Protein AF-A0A3D4PL48-F1 (afdb_monomer_lite)

Foldseek 3Di:
DAPVVVVVVVVCVVPPDPDPVVVVVVVLVVVQLVVCVPLVVVLVVLRVLAHPLVVLVVCVVVVNDDPVSVVNNVSNVVSVVVSCVSCVPPDD

Secondary structure (DSSP, 8-state):
--HHHHHHHHHHHHS----HHHHHHHHHHHHHHHH-HHHHHHHHHHHHT---HHHHHHHHHTT---HHHHHHHHHHHHHHHHHHHHTTT---

Sequence (92 aa):
VTPMGARLLADWIANPLTDLEVIVSRADAVEELTQNSALNRDLRSELDETYDLQRLAARVATGRCNPRDLVWLARTLKMLPKMKALLAARKS

pLDDT: mean 94.31, std 3.32, range [79.5, 98.38]

Radius of gyration: 15.55 Å; chains: 1; bounding box: 35×31×42 Å

Structure (mmCIF, N/CA/C/O backbone):
data_AF-A0A3D4PL48-F1
#
_entry.id   AF-A0A3D4PL48-F1
#
loop_
_atom_site.group_PDB
_atom_site.id
_atom_site.type_symbol
_atom_site.label_atom_id
_atom_site.label_alt_id
_atom_site.label_comp_id
_atom_site.label_asym_id
_atom_site.label_entity_id
_atom_site.label_seq_id
_atom_site.pdbx_PDB_ins_code
_atom_site.Cartn_x
_atom_site.Cartn_y
_atom_site.Cartn_z
_atom_site.occupancy
_atom_site.B_iso_or_equiv
_atom_site.auth_seq_id
_atom_site.auth_comp_id
_atom_site.auth_asym_id
_atom_site.auth_atom_id
_atom_site.pdbx_PDB_model_num
ATOM 1 N N . VAL A 1 1 ? 7.144 6.682 3.405 1.00 79.50 1 VAL A N 1
ATOM 2 C CA . VAL A 1 1 ? 7.694 5.331 3.179 1.00 79.50 1 VAL A CA 1
ATOM 3 C C . VAL A 1 1 ? 7.849 5.112 1.679 1.00 79.50 1 VAL A C 1
ATOM 5 O O . VAL A 1 1 ? 8.969 5.122 1.209 1.00 79.50 1 VAL A O 1
ATOM 8 N N . THR A 1 2 ? 6.767 5.122 0.885 1.00 93.62 2 THR A N 1
ATOM 9 C CA . THR A 1 2 ? 6.861 4.983 -0.586 1.00 93.62 2 THR A CA 1
ATOM 10 C C . THR A 1 2 ? 6.586 6.291 -1.351 1.00 93.62 2 THR A C 1
ATOM 12 O O . THR A 1 2 ? 5.775 7.106 -0.896 1.00 93.62 2 THR A O 1
ATOM 15 N N . PRO A 1 3 ? 7.178 6.494 -2.548 1.00 92.94 3 PRO A N 1
ATOM 16 C CA . PRO A 1 3 ? 6.868 7.643 -3.408 1.00 92.94 3 PRO A CA 1
ATOM 17 C C . PRO A 1 3 ? 5.409 7.689 -3.886 1.00 92.94 3 PRO A C 1
ATOM 19 O O . PRO A 1 3 ? 4.826 8.765 -3.984 1.00 92.94 3 PRO A O 1
ATOM 22 N N . MET A 1 4 ? 4.799 6.531 -4.160 1.00 93.25 4 MET A N 1
ATOM 23 C CA . MET A 1 4 ? 3.393 6.448 -4.578 1.00 93.25 4 MET A CA 1
ATOM 24 C C . MET A 1 4 ? 2.423 6.869 -3.465 1.00 93.25 4 MET A C 1
ATOM 26 O O . MET A 1 4 ? 1.475 7.600 -3.734 1.00 93.25 4 MET A O 1
ATOM 30 N N . GLY A 1 5 ? 2.696 6.496 -2.209 1.00 94.56 5 GLY A N 1
ATOM 31 C CA . GLY A 1 5 ? 1.876 6.916 -1.070 1.00 94.56 5 GLY A CA 1
ATOM 32 C C . GLY A 1 5 ? 1.978 8.416 -0.787 1.00 94.56 5 GLY A C 1
ATOM 33 O O . GLY A 1 5 ? 0.979 9.047 -0.460 1.00 94.56 5 GLY A O 1
ATOM 34 N N . ALA A 1 6 ? 3.162 9.012 -0.978 1.00 95.44 6 ALA A N 1
ATOM 35 C CA . ALA A 1 6 ? 3.342 10.458 -0.834 1.00 95.44 6 ALA A CA 1
ATOM 36 C C . ALA A 1 6 ? 2.503 11.253 -1.851 1.00 95.44 6 ALA A C 1
ATOM 38 O O . ALA A 1 6 ? 1.900 12.261 -1.490 1.00 95.44 6 ALA A O 1
ATOM 39 N N . ARG A 1 7 ? 2.412 10.775 -3.103 1.00 96.12 7 ARG A N 1
ATOM 40 C CA . ARG A 1 7 ? 1.537 11.379 -4.125 1.00 96.12 7 ARG A CA 1
ATOM 41 C C . ARG A 1 7 ? 0.067 11.267 -3.752 1.00 96.12 7 ARG A C 1
ATOM 43 O O . ARG A 1 7 ? -0.648 12.251 -3.872 1.00 96.12 7 ARG A O 1
ATOM 50 N N . LEU A 1 8 ? -0.360 10.092 -3.286 1.00 96.12 8 LEU A N 1
ATOM 51 C CA . LEU A 1 8 ? -1.741 9.869 -2.861 1.00 96.12 8 LEU A CA 1
ATOM 52 C C . LEU A 1 8 ? -2.135 10.808 -1.712 1.00 96.12 8 LEU A C 1
ATOM 54 O O . LEU A 1 8 ? -3.211 11.392 -1.741 1.00 96.12 8 LEU A O 1
ATOM 58 N N . LEU A 1 9 ? -1.253 10.998 -0.726 1.00 97.06 9 LEU A N 1
ATOM 59 C CA . LEU A 1 9 ? -1.511 11.914 0.384 1.00 97.06 9 LEU A CA 1
ATOM 60 C C . LEU A 1 9 ? -1.610 13.373 -0.081 1.00 97.06 9 LEU A C 1
ATOM 62 O O . LEU A 1 9 ? -2.504 14.091 0.356 1.00 97.06 9 LEU A O 1
ATOM 66 N N . ALA A 1 10 ? -0.709 13.810 -0.965 1.00 97.88 10 ALA A N 1
ATOM 67 C CA . ALA A 1 10 ? -0.765 15.158 -1.529 1.00 97.88 10 ALA A CA 1
ATOM 68 C C . ALA A 1 10 ? -2.081 15.397 -2.290 1.00 97.88 10 ALA A C 1
ATOM 70 O O . ALA A 1 10 ? -2.696 16.449 -2.132 1.00 97.88 10 ALA A O 1
ATOM 71 N N . ASP A 1 11 ? -2.534 14.399 -3.052 1.00 97.62 11 ASP A N 1
ATOM 72 C CA . ASP A 1 11 ? -3.817 14.435 -3.752 1.00 97.62 11 ASP A CA 1
ATOM 73 C C . ASP A 1 11 ? -5.004 14.532 -2.781 1.00 97.62 11 ASP A C 1
ATOM 75 O O . ASP A 1 11 ? -5.882 15.368 -2.965 1.00 97.62 11 ASP A O 1
ATOM 79 N N . TRP A 1 12 ? -5.003 13.762 -1.687 1.00 97.50 12 TRP A N 1
ATOM 80 C CA . TRP A 1 12 ? -6.060 13.833 -0.668 1.00 97.50 12 TRP A CA 1
ATOM 81 C C . TRP A 1 12 ? -6.136 15.184 0.045 1.00 97.50 12 TRP A C 1
ATOM 83 O O . TRP A 1 12 ? -7.224 15.611 0.418 1.00 97.50 12 TRP A O 1
ATOM 93 N N . ILE A 1 13 ? -4.997 15.850 0.248 1.00 97.69 13 ILE A N 1
ATOM 94 C CA . ILE A 1 13 ? -4.958 17.193 0.842 1.00 97.69 13 ILE A CA 1
ATOM 95 C C . ILE A 1 13 ? -5.510 18.231 -0.143 1.00 97.69 13 ILE A C 1
ATOM 97 O O . ILE A 1 13 ? -6.231 19.138 0.266 1.00 97.69 13 ILE A O 1
ATOM 101 N N . ALA A 1 14 ? -5.183 18.099 -1.431 1.00 98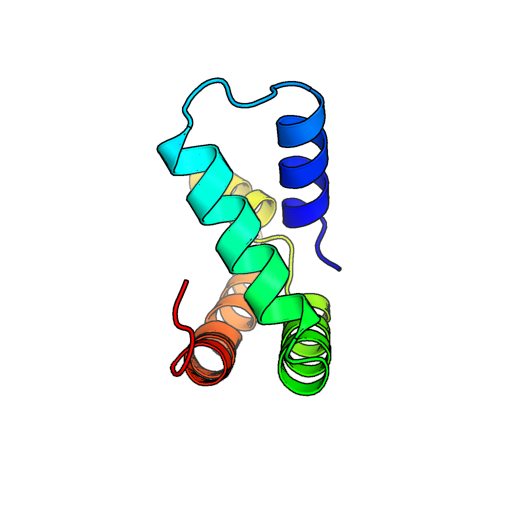.38 14 ALA A N 1
ATOM 102 C CA . ALA A 1 14 ? -5.669 18.999 -2.475 1.00 98.38 14 ALA A CA 1
ATOM 103 C C . ALA A 1 14 ? -7.162 18.799 -2.787 1.00 98.38 14 ALA A C 1
ATOM 105 O O . ALA A 1 14 ? -7.838 19.754 -3.163 1.00 98.38 14 ALA A O 1
ATOM 106 N N . ASN A 1 15 ? -7.669 17.577 -2.604 1.00 97.62 15 ASN A N 1
ATOM 107 C CA . ASN A 1 15 ? -9.030 17.174 -2.939 1.00 97.62 15 ASN A CA 1
ATOM 108 C C . ASN A 1 15 ? -9.736 16.553 -1.716 1.00 97.62 15 ASN A C 1
ATOM 110 O O . ASN A 1 15 ? -9.838 15.323 -1.619 1.00 97.62 15 ASN A O 1
ATOM 114 N N . PRO A 1 16 ? -10.223 17.377 -0.766 1.00 96.94 16 PRO A N 1
ATOM 115 C CA . PRO A 1 16 ? -10.954 16.886 0.395 1.00 96.94 16 PRO A CA 1
ATOM 116 C C . PRO A 1 16 ? -12.210 16.109 -0.001 1.00 96.94 16 PRO A C 1
ATOM 118 O O . PRO A 1 16 ? -12.907 16.451 -0.957 1.00 96.94 16 PRO A O 1
ATOM 121 N N . LEU A 1 17 ? -12.518 15.072 0.774 1.00 97.81 17 LEU A N 1
ATOM 122 C CA . LEU A 1 17 ? -13.739 14.295 0.598 1.00 97.81 17 LEU A CA 1
ATOM 123 C C . LEU A 1 17 ? -14.964 15.080 1.072 1.00 97.81 17 LEU A C 1
ATOM 125 O O . LEU A 1 17 ? -14.904 15.808 2.062 1.00 97.81 17 LEU A O 1
ATOM 129 N N . THR A 1 18 ? -16.090 14.858 0.401 1.00 97.56 18 THR A N 1
ATOM 130 C CA . THR A 1 18 ? -17.414 15.370 0.791 1.00 97.56 18 THR A CA 1
ATOM 131 C C . THR A 1 18 ? -18.406 14.255 1.124 1.00 97.56 18 THR A C 1
ATOM 133 O O . THR A 1 18 ? -19.502 14.531 1.606 1.00 97.56 18 THR A O 1
ATOM 136 N N . ASP A 1 19 ? -18.020 13.002 0.884 1.00 98.19 19 ASP A N 1
ATOM 137 C CA . ASP A 1 19 ? -18.807 11.811 1.180 1.00 98.19 19 ASP A CA 1
ATOM 138 C C . ASP A 1 19 ? -18.496 11.307 2.596 1.00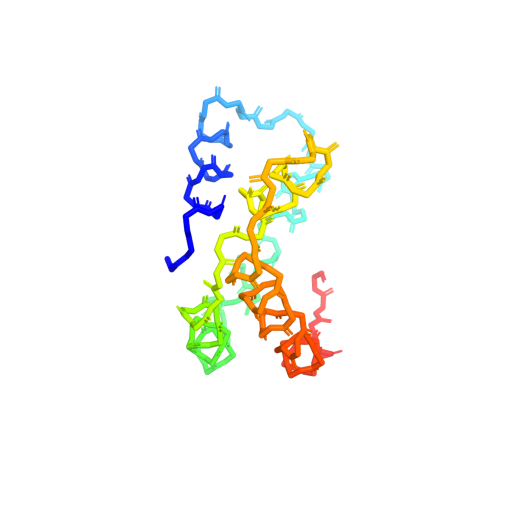 98.19 19 ASP A C 1
ATOM 140 O O . ASP A 1 19 ? -17.345 10.990 2.915 1.00 98.19 19 ASP A O 1
ATOM 144 N N . LEU A 1 20 ? -19.526 11.235 3.442 1.00 98.00 20 LEU A N 1
ATOM 145 C CA . LEU A 1 20 ? -19.399 10.823 4.837 1.00 98.00 20 LEU A CA 1
ATOM 146 C C . LEU A 1 20 ? -18.926 9.372 4.984 1.00 98.00 20 LEU A C 1
ATOM 148 O O . LEU A 1 20 ? -18.094 9.102 5.846 1.00 98.00 20 LEU A O 1
ATOM 152 N N . GLU A 1 21 ? -19.413 8.448 4.157 1.00 98.00 21 GLU A N 1
ATOM 153 C CA . GLU A 1 21 ? -19.059 7.029 4.265 1.00 98.00 21 GLU A CA 1
ATOM 154 C C . GLU A 1 21 ? -17.570 6.825 3.971 1.00 98.00 21 GLU A C 1
ATOM 156 O O . GLU A 1 21 ? -16.867 6.113 4.693 1.00 98.00 21 GLU A O 1
ATOM 161 N N . VAL A 1 22 ? -17.051 7.528 2.959 1.00 97.56 22 VAL A N 1
ATOM 162 C CA . VAL A 1 22 ? -15.626 7.468 2.600 1.00 97.56 22 VAL A CA 1
ATOM 163 C C . VAL A 1 22 ? -14.753 8.123 3.675 1.00 97.56 22 VAL A C 1
ATOM 165 O O . VAL A 1 22 ? -13.656 7.637 3.961 1.00 97.56 22 VAL A O 1
ATOM 168 N N . ILE A 1 23 ? -15.223 9.216 4.288 1.00 98.06 23 ILE A N 1
ATOM 169 C CA . ILE A 1 23 ? -14.521 9.868 5.403 1.00 98.06 23 ILE A CA 1
ATOM 170 C C . ILE A 1 23 ? -14.406 8.912 6.592 1.00 98.06 23 ILE A C 1
ATOM 172 O O . ILE A 1 23 ? -13.303 8.731 7.109 1.00 98.06 23 ILE A O 1
ATOM 176 N N . VAL A 1 24 ? -15.516 8.285 6.993 1.00 98.12 24 VAL A N 1
ATOM 177 C CA . VAL A 1 24 ? -15.552 7.337 8.116 1.00 98.12 24 VAL A CA 1
ATOM 178 C C . VAL A 1 24 ? -14.640 6.144 7.839 1.00 98.12 24 VAL A C 1
ATOM 180 O O . VAL A 1 24 ? -13.761 5.865 8.645 1.00 98.12 24 VAL A O 1
ATOM 183 N N . SER A 1 25 ? -14.720 5.537 6.651 1.00 97.06 25 SER A N 1
ATOM 184 C CA . SER A 1 25 ? -13.845 4.416 6.279 1.00 97.06 25 SER A CA 1
ATOM 185 C C . SER A 1 25 ? -12.349 4.763 6.367 1.00 97.06 25 SER A C 1
ATOM 187 O O . SER A 1 25 ? -11.543 3.958 6.839 1.00 97.06 25 SER A O 1
ATOM 189 N N . ARG A 1 26 ? -11.944 5.980 5.966 1.00 97.31 26 ARG A N 1
ATOM 190 C CA . AR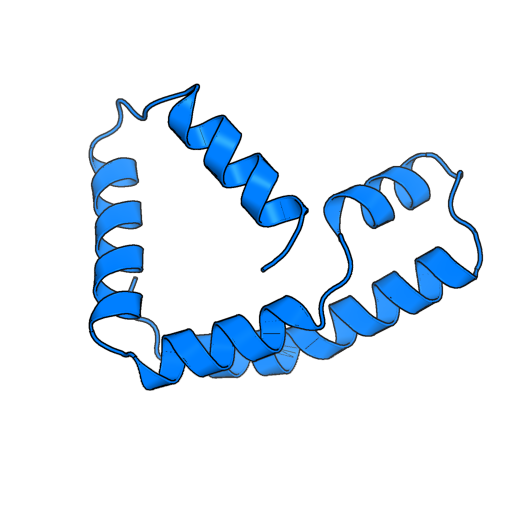G A 1 26 ? -10.548 6.427 6.133 1.00 97.31 26 ARG A CA 1
ATOM 191 C C . ARG A 1 26 ? -10.176 6.642 7.598 1.00 97.31 26 ARG A C 1
ATOM 193 O O . ARG A 1 26 ? -9.040 6.346 7.965 1.00 97.31 26 ARG A O 1
ATOM 200 N N . ALA A 1 27 ? -11.089 7.173 8.409 1.00 97.38 27 ALA A N 1
ATOM 201 C CA . ALA A 1 27 ? -10.863 7.380 9.835 1.00 97.38 27 ALA A CA 1
ATOM 202 C C . ALA A 1 27 ? -10.695 6.043 10.572 1.00 97.38 27 ALA A C 1
ATOM 204 O O . ALA A 1 27 ? -9.723 5.895 11.311 1.00 97.38 27 ALA A O 1
ATOM 205 N N . ASP A 1 28 ? -11.542 5.055 10.279 1.00 97.19 28 ASP A N 1
ATOM 206 C CA . ASP A 1 28 ? -11.481 3.709 10.860 1.00 97.19 28 ASP A CA 1
ATOM 207 C C . ASP A 1 28 ? -10.140 3.025 10.552 1.00 97.19 28 ASP A C 1
ATOM 209 O O . ASP A 1 28 ? -9.493 2.462 11.437 1.00 97.19 28 ASP A O 1
ATOM 213 N N . ALA A 1 29 ? -9.658 3.139 9.308 1.00 95.56 29 ALA A N 1
ATOM 214 C CA . ALA A 1 29 ? -8.357 2.597 8.918 1.00 95.56 29 ALA A CA 1
ATOM 215 C C . ALA A 1 29 ? -7.183 3.269 9.657 1.00 95.56 29 ALA A C 1
ATOM 217 O O . ALA A 1 29 ? -6.196 2.613 10.007 1.00 95.56 29 ALA A O 1
ATOM 218 N N . VAL A 1 30 ? -7.265 4.582 9.906 1.00 96.25 30 VAL A N 1
ATOM 219 C CA . VAL A 1 30 ? -6.257 5.313 10.692 1.00 96.25 30 VAL A CA 1
ATOM 220 C C . VAL A 1 30 ? -6.321 4.911 12.164 1.00 96.25 30 VAL A C 1
ATOM 222 O O . VAL A 1 30 ? -5.277 4.685 12.780 1.00 96.25 30 VAL A O 1
ATOM 225 N N . GLU A 1 31 ? -7.517 4.797 12.734 1.00 96.88 31 GLU A N 1
ATOM 226 C CA . GLU A 1 31 ? -7.709 4.356 14.113 1.00 96.88 31 GLU A CA 1
ATOM 227 C C . GLU A 1 31 ? -7.128 2.952 14.329 1.00 96.88 31 GLU A C 1
ATOM 229 O O . GLU A 1 31 ? -6.310 2.751 15.226 1.00 96.88 31 GLU A O 1
ATOM 234 N N . GLU A 1 32 ? -7.436 2.001 13.449 1.00 94.75 32 GLU A N 1
ATOM 235 C CA . GLU A 1 32 ? -6.927 0.633 13.550 1.00 94.75 32 GLU A CA 1
ATOM 236 C C . GLU A 1 32 ? -5.387 0.576 13.555 1.00 94.75 32 GLU A C 1
ATOM 238 O O . GLU A 1 32 ? -4.770 -0.099 14.389 1.00 94.75 32 GLU A O 1
ATOM 243 N N . LEU A 1 33 ? -4.739 1.333 12.663 1.00 94.56 33 LEU A N 1
ATOM 244 C CA . LEU A 1 33 ? -3.276 1.388 12.582 1.00 94.56 33 LEU A CA 1
ATOM 245 C C . LEU A 1 33 ? -2.626 2.184 13.724 1.00 94.56 33 LEU A C 1
ATOM 247 O O . LEU A 1 33 ? -1.444 1.982 14.016 1.00 94.56 33 LEU A O 1
ATOM 251 N N . THR A 1 34 ? -3.347 3.101 14.367 1.00 95.50 34 THR A N 1
ATOM 252 C CA . THR A 1 34 ? -2.824 3.858 15.518 1.00 95.50 34 THR A CA 1
ATOM 253 C C . THR A 1 34 ? -2.990 3.091 16.827 1.00 95.50 34 THR A C 1
ATOM 255 O O . THR A 1 34 ? -2.106 3.164 17.680 1.00 95.50 34 THR A O 1
ATOM 258 N N . GLN A 1 35 ? -4.044 2.282 16.957 1.00 95.50 35 GLN A N 1
ATOM 259 C CA . GLN A 1 35 ? -4.256 1.394 18.103 1.00 95.50 35 GLN A CA 1
ATOM 260 C C . GLN A 1 35 ? -3.321 0.172 18.094 1.00 95.50 35 GLN A C 1
ATOM 262 O O . GLN A 1 35 ? -2.984 -0.353 19.156 1.00 95.50 35 GLN A O 1
ATOM 267 N N . ASN A 1 36 ? -2.847 -0.264 16.921 1.00 94.06 36 ASN A N 1
ATOM 268 C CA . ASN A 1 36 ? -1.911 -1.384 16.786 1.00 94.06 36 ASN A CA 1
ATOM 269 C C . ASN A 1 36 ? -0.522 -0.934 16.293 1.00 94.06 36 ASN A C 1
ATOM 271 O O . ASN A 1 36 ? -0.162 -1.066 15.120 1.00 94.06 36 ASN A O 1
ATOM 275 N N . SER A 1 37 ? 0.296 -0.426 17.219 1.00 92.81 37 SER A N 1
ATOM 276 C CA . SER A 1 37 ? 1.638 0.099 16.920 1.00 92.81 37 SER A CA 1
ATOM 277 C C . SER A 1 37 ? 2.603 -0.943 16.336 1.00 92.81 37 SER A C 1
ATOM 279 O O . SER A 1 37 ? 3.450 -0.596 15.509 1.00 92.81 37 SER A O 1
ATOM 281 N N . ALA A 1 38 ? 2.467 -2.217 16.723 1.00 93.38 38 ALA A N 1
ATOM 282 C CA . ALA A 1 38 ? 3.266 -3.312 16.179 1.00 93.38 38 ALA A CA 1
ATOM 283 C C . ALA A 1 38 ? 2.935 -3.557 14.701 1.00 93.38 38 ALA A C 1
ATOM 285 O O . ALA A 1 38 ? 3.840 -3.524 13.869 1.00 93.38 38 ALA A O 1
ATOM 286 N N . LEU A 1 39 ? 1.646 -3.689 14.367 1.00 93.81 39 LEU A N 1
ATOM 287 C CA . LEU A 1 39 ? 1.186 -3.828 12.983 1.00 93.81 39 LEU A CA 1
ATOM 288 C C . LEU A 1 39 ? 1.654 -2.654 12.116 1.00 93.81 39 LEU A C 1
ATOM 290 O O . LEU A 1 39 ? 2.172 -2.859 11.021 1.00 93.81 39 LEU A O 1
ATOM 294 N N . ASN A 1 40 ? 1.509 -1.423 12.609 1.00 94.88 40 ASN A N 1
ATOM 295 C CA . ASN A 1 40 ? 1.923 -0.228 11.878 1.00 94.88 40 ASN A CA 1
ATOM 296 C C . ASN A 1 40 ? 3.433 -0.222 11.598 1.00 94.88 40 ASN A C 1
ATOM 298 O O . ASN A 1 40 ? 3.857 0.026 10.470 1.00 94.88 40 ASN A O 1
ATOM 302 N N . ARG A 1 41 ? 4.262 -0.552 12.596 1.00 95.12 41 ARG A N 1
ATOM 303 C CA . ARG A 1 41 ? 5.715 -0.665 12.407 1.00 95.12 41 ARG A CA 1
ATOM 304 C C . ARG A 1 41 ? 6.068 -1.725 11.364 1.00 95.12 41 ARG A C 1
ATOM 306 O O . ARG A 1 41 ? 6.867 -1.439 10.474 1.00 95.12 41 ARG A O 1
ATOM 313 N N . ASP A 1 42 ? 5.466 -2.906 11.452 1.00 94.38 42 ASP A N 1
ATOM 314 C CA . ASP A 1 42 ? 5.774 -4.020 10.555 1.00 94.38 42 ASP A CA 1
ATOM 315 C C . ASP A 1 42 ? 5.335 -3.697 9.117 1.00 94.38 42 ASP A C 1
ATOM 317 O O . ASP A 1 42 ? 6.111 -3.867 8.178 1.00 94.38 42 ASP A O 1
ATOM 321 N N . LEU A 1 43 ? 4.147 -3.107 8.934 1.00 94.25 43 LEU A N 1
ATOM 322 C CA . LEU A 1 43 ? 3.687 -2.623 7.628 1.00 94.25 43 LEU A CA 1
ATOM 323 C C . LEU A 1 43 ? 4.603 -1.550 7.046 1.00 94.25 43 LEU A C 1
ATOM 325 O O . LEU A 1 43 ? 4.902 -1.581 5.853 1.00 94.25 43 LEU A O 1
ATOM 329 N N . ARG A 1 44 ? 5.061 -0.597 7.864 1.00 95.00 44 ARG A N 1
ATOM 330 C CA . ARG A 1 44 ? 6.005 0.433 7.413 1.00 95.00 44 ARG A CA 1
ATOM 331 C C . ARG A 1 44 ? 7.330 -0.182 6.978 1.00 95.00 44 ARG A C 1
ATOM 333 O O . ARG A 1 44 ? 7.841 0.233 5.946 1.00 95.00 44 ARG A O 1
ATOM 340 N N . SER A 1 45 ? 7.846 -1.168 7.711 1.00 94.25 45 SER A N 1
ATOM 341 C CA . SER A 1 45 ? 9.062 -1.888 7.320 1.00 94.25 45 SER A CA 1
ATOM 342 C C . SER A 1 45 ? 8.888 -2.600 5.980 1.00 94.25 45 SER A C 1
ATOM 344 O O . SER A 1 45 ? 9.763 -2.505 5.129 1.00 94.25 45 SER A O 1
ATOM 346 N N . GLU A 1 46 ? 7.757 -3.274 5.758 1.00 93.62 46 GLU A N 1
ATOM 347 C CA . GLU A 1 46 ? 7.495 -3.918 4.468 1.00 93.62 46 GLU A CA 1
ATOM 348 C C . GLU A 1 46 ? 7.340 -2.896 3.340 1.00 93.62 46 GLU A C 1
ATOM 350 O O . GLU A 1 46 ? 7.809 -3.119 2.231 1.00 93.62 46 GLU A O 1
ATOM 355 N N . LEU A 1 47 ? 6.681 -1.764 3.590 1.00 93.88 47 LEU A N 1
ATOM 356 C CA . LEU A 1 47 ? 6.479 -0.734 2.572 1.00 93.88 47 LEU A CA 1
ATOM 357 C C . LEU A 1 47 ? 7.789 -0.061 2.144 1.00 93.88 47 LEU A C 1
ATOM 359 O O . LEU A 1 47 ? 7.891 0.329 0.982 1.00 93.88 47 LEU A O 1
ATOM 363 N N . ASP A 1 48 ? 8.778 0.065 3.029 1.00 93.12 48 ASP A N 1
ATOM 364 C CA . ASP A 1 48 ? 10.057 0.738 2.734 1.00 93.12 48 ASP A CA 1
ATOM 365 C C . ASP A 1 48 ? 10.897 -0.015 1.698 1.00 93.12 48 ASP A C 1
ATOM 367 O O . ASP A 1 48 ? 11.574 0.584 0.868 1.00 93.12 48 ASP A O 1
ATOM 371 N N . GLU A 1 49 ? 10.743 -1.334 1.664 1.00 91.00 49 GLU A N 1
ATOM 372 C CA . GLU A 1 49 ? 11.419 -2.217 0.716 1.00 91.00 49 GLU A CA 1
ATOM 373 C C . GLU A 1 49 ? 10.736 -2.245 -0.671 1.00 91.00 49 GLU A C 1
ATOM 375 O O . GLU A 1 49 ? 11.236 -2.866 -1.615 1.00 91.00 49 GLU A O 1
ATOM 380 N N . THR A 1 50 ? 9.583 -1.579 -0.835 1.00 92.44 50 THR A N 1
ATOM 381 C CA . THR A 1 50 ? 8.860 -1.574 -2.116 1.00 92.44 50 THR A CA 1
ATOM 382 C C . THR A 1 50 ? 9.379 -0.522 -3.088 1.00 92.44 50 THR A C 1
ATOM 384 O O . THR A 1 50 ? 9.564 0.653 -2.766 1.00 92.44 50 THR A O 1
ATOM 387 N N . TYR A 1 51 ? 9.523 -0.919 -4.353 1.00 92.62 51 TYR A N 1
ATOM 388 C CA . TYR A 1 51 ? 9.740 0.032 -5.438 1.00 92.62 51 TYR A CA 1
ATOM 389 C C . TYR A 1 51 ? 8.435 0.728 -5.833 1.00 92.62 51 TYR A C 1
ATOM 391 O O . TYR A 1 51 ? 7.342 0.186 -5.674 1.00 92.62 51 TYR A O 1
ATOM 399 N N . ASP A 1 52 ? 8.566 1.915 -6.424 1.00 93.00 52 ASP A N 1
ATOM 400 C CA . ASP A 1 52 ? 7.460 2.738 -6.920 1.00 93.00 52 ASP A CA 1
ATOM 401 C C . ASP A 1 52 ? 6.668 2.044 -8.041 1.00 93.00 52 ASP A C 1
ATOM 403 O O . ASP A 1 52 ? 6.956 2.192 -9.235 1.00 93.00 52 ASP A O 1
ATOM 407 N N . LEU A 1 53 ? 5.667 1.266 -7.628 1.00 91.31 53 LEU A N 1
ATOM 408 C CA . LEU A 1 53 ? 4.877 0.402 -8.495 1.00 91.31 53 LEU A CA 1
ATOM 409 C C . LEU A 1 53 ? 4.109 1.198 -9.549 1.00 91.31 53 LEU A C 1
ATOM 411 O O . LEU A 1 53 ? 4.052 0.779 -10.701 1.00 91.31 53 LEU A O 1
ATOM 415 N N . GLN A 1 54 ? 3.583 2.369 -9.183 1.00 90.94 54 GLN A N 1
ATOM 416 C CA . GLN A 1 54 ? 2.862 3.248 -10.104 1.00 90.94 54 GLN A CA 1
ATOM 417 C C . GLN A 1 54 ? 3.757 3.664 -11.282 1.00 90.94 54 GLN A C 1
ATOM 419 O O . GLN A 1 54 ? 3.351 3.579 -12.442 1.00 90.94 54 GLN A O 1
ATOM 424 N N . ARG A 1 55 ? 5.011 4.048 -11.003 1.00 93.00 55 ARG A N 1
ATOM 425 C CA . ARG A 1 55 ? 5.985 4.418 -12.040 1.00 93.00 55 ARG A CA 1
ATOM 426 C C . ARG A 1 55 ? 6.409 3.222 -12.891 1.00 93.00 55 ARG A C 1
ATOM 428 O O . ARG A 1 55 ? 6.539 3.359 -14.108 1.00 93.00 55 ARG A O 1
ATOM 435 N N . LEU A 1 56 ? 6.641 2.065 -12.270 1.00 93.88 56 LEU A N 1
ATOM 436 C CA . LEU A 1 56 ? 7.012 0.841 -12.987 1.00 93.88 56 LEU A CA 1
ATOM 437 C C . LEU A 1 56 ? 5.888 0.385 -13.924 1.00 93.88 56 LEU A C 1
ATOM 439 O O . LEU A 1 56 ? 6.144 0.147 -15.102 1.00 93.88 56 LEU A O 1
ATOM 443 N N . ALA A 1 57 ? 4.646 0.352 -13.437 1.00 92.44 57 ALA A N 1
ATOM 444 C CA . ALA A 1 57 ? 3.472 -0.008 -14.225 1.00 92.44 57 ALA A CA 1
ATOM 445 C C . ALA A 1 57 ? 3.276 0.934 -15.423 1.00 92.44 57 ALA A C 1
ATOM 447 O O . ALA A 1 57 ? 3.063 0.463 -16.537 1.00 92.44 57 ALA A O 1
ATOM 448 N N . ALA A 1 58 ? 3.444 2.249 -15.237 1.00 94.31 58 ALA A N 1
ATOM 449 C CA . ALA A 1 58 ? 3.361 3.216 -16.333 1.00 94.31 58 ALA A CA 1
ATOM 450 C C . ALA A 1 58 ? 4.439 2.989 -17.412 1.00 94.31 58 ALA A C 1
ATOM 452 O O . ALA A 1 58 ? 4.157 3.076 -18.608 1.00 94.31 58 ALA A O 1
ATOM 453 N N . ARG A 1 59 ? 5.678 2.659 -17.018 1.00 95.06 59 ARG A N 1
ATOM 454 C CA . ARG A 1 59 ? 6.760 2.334 -17.970 1.00 95.06 59 ARG A CA 1
ATOM 455 C C . ARG A 1 59 ? 6.478 1.047 -18.740 1.00 95.06 59 ARG A C 1
ATOM 457 O O . ARG A 1 59 ? 6.738 1.006 -19.938 1.00 95.06 59 ARG A O 1
ATOM 464 N N . VAL A 1 60 ? 5.937 0.025 -18.075 1.00 94.50 60 VAL A N 1
ATOM 465 C CA . VAL A 1 60 ? 5.534 -1.236 -18.719 1.00 94.50 60 VAL A CA 1
ATOM 466 C C . VAL A 1 60 ? 4.395 -0.991 -19.708 1.00 94.50 60 VAL A C 1
ATOM 468 O O . VAL A 1 60 ? 4.518 -1.356 -20.872 1.00 94.50 60 VAL A O 1
ATOM 471 N N . ALA A 1 61 ? 3.335 -0.298 -19.285 1.00 94.88 61 ALA A N 1
ATOM 472 C CA . ALA A 1 61 ? 2.175 -0.001 -20.127 1.00 94.88 61 ALA A CA 1
ATOM 473 C C . ALA A 1 61 ? 2.529 0.822 -21.379 1.00 94.88 61 ALA A C 1
ATOM 475 O O . ALA A 1 61 ? 1.892 0.680 -22.416 1.00 94.88 61 ALA A O 1
ATOM 476 N N . THR A 1 62 ? 3.561 1.667 -21.297 1.00 96.69 62 THR A N 1
ATOM 477 C CA . THR A 1 62 ? 4.029 2.504 -22.417 1.00 96.69 62 THR A CA 1
ATOM 478 C C . THR A 1 62 ? 5.148 1.868 -23.248 1.00 96.69 62 THR A C 1
ATOM 480 O O . THR A 1 62 ? 5.683 2.525 -24.139 1.00 96.69 62 THR A O 1
ATOM 483 N N . GLY A 1 63 ? 5.548 0.623 -22.959 1.00 94.31 63 GLY A N 1
ATOM 484 C CA . GLY A 1 63 ? 6.642 -0.058 -23.664 1.00 94.31 63 GLY A CA 1
ATOM 485 C C . GLY A 1 63 ? 8.030 0.554 -23.423 1.00 94.31 63 GLY A C 1
ATOM 486 O O . GLY A 1 63 ? 8.969 0.274 -24.161 1.00 94.31 63 GLY A O 1
ATOM 487 N N . ARG A 1 64 ? 8.181 1.400 -22.397 1.00 95.69 64 ARG A N 1
ATOM 488 C CA . ARG A 1 64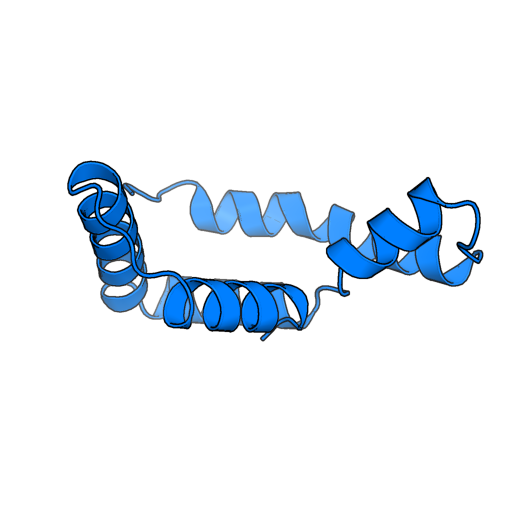 ? 9.431 2.103 -22.047 1.00 95.69 64 ARG A CA 1
ATOM 489 C C . ARG A 1 64 ? 10.195 1.433 -20.902 1.00 95.69 64 ARG A C 1
ATOM 491 O O . ARG A 1 64 ? 11.142 2.017 -20.368 1.00 95.69 64 ARG A O 1
ATOM 498 N N . CYS A 1 65 ? 9.769 0.247 -20.470 1.00 96.19 65 CYS A N 1
ATOM 499 C CA . CYS A 1 65 ? 10.441 -0.496 -19.412 1.00 96.19 65 CYS A CA 1
ATOM 500 C C . CYS A 1 65 ? 11.751 -1.122 -19.907 1.00 96.19 65 CYS A C 1
ATOM 502 O O . CYS A 1 65 ? 11.851 -1.589 -21.038 1.00 96.19 65 CYS A O 1
ATOM 504 N N . ASN A 1 66 ? 12.746 -1.174 -19.030 1.00 95.56 66 ASN A N 1
ATOM 505 C CA . ASN A 1 66 ? 13.976 -1.934 -19.232 1.00 95.56 66 ASN A CA 1
ATOM 506 C C . ASN A 1 66 ? 13.948 -3.230 -18.384 1.00 95.56 66 ASN A C 1
ATOM 508 O O . ASN A 1 66 ? 13.084 -3.381 -17.515 1.00 95.56 66 ASN A O 1
ATOM 512 N N . PRO A 1 67 ? 14.899 -4.165 -18.570 1.00 95.69 67 PRO A N 1
ATOM 513 C CA . PRO A 1 67 ? 14.937 -5.402 -17.784 1.00 95.69 67 PRO A CA 1
ATOM 514 C C . PRO A 1 67 ? 15.009 -5.181 -16.265 1.00 95.69 67 PRO A C 1
ATOM 516 O O . PRO A 1 67 ? 14.451 -5.958 -15.493 1.00 95.69 67 PRO A O 1
ATOM 519 N N . ARG A 1 68 ? 15.657 -4.099 -15.812 1.00 95.12 68 ARG A N 1
ATOM 520 C CA . ARG A 1 68 ? 15.762 -3.760 -14.386 1.00 95.12 68 ARG A CA 1
ATOM 521 C C . ARG A 1 68 ? 14.410 -3.346 -13.798 1.00 95.12 68 ARG A C 1
ATOM 523 O O . ARG A 1 68 ? 14.112 -3.739 -12.674 1.00 95.12 68 ARG A O 1
ATOM 530 N N . ASP A 1 69 ? 13.583 -2.632 -14.559 1.00 95.00 69 ASP A N 1
ATOM 531 C CA . ASP A 1 69 ? 12.223 -2.263 -14.156 1.00 95.00 69 ASP A CA 1
ATOM 532 C C . ASP A 1 69 ? 11.368 -3.512 -13.892 1.00 95.00 69 ASP A C 1
ATOM 534 O O . ASP A 1 69 ? 10.640 -3.565 -12.902 1.00 95.00 69 ASP A O 1
ATOM 538 N N . LEU A 1 70 ? 11.500 -4.544 -14.734 1.00 94.69 70 LEU A N 1
ATOM 539 C CA . LEU A 1 70 ? 10.786 -5.814 -14.568 1.00 94.69 70 LEU A CA 1
ATOM 540 C C . LEU A 1 70 ? 11.263 -6.590 -13.334 1.00 94.69 70 LEU A C 1
ATOM 542 O O . LEU A 1 70 ? 10.450 -7.164 -12.613 1.00 94.69 70 LEU A O 1
ATOM 546 N N . VAL A 1 71 ? 12.568 -6.569 -13.046 1.00 95.62 71 VAL A N 1
ATOM 547 C CA . VAL A 1 71 ? 13.116 -7.169 -11.818 1.00 95.62 71 VAL A CA 1
ATOM 548 C C . VAL A 1 71 ? 12.591 -6.449 -10.576 1.00 95.62 71 VAL A C 1
ATOM 550 O O . VAL A 1 71 ? 12.200 -7.103 -9.610 1.00 95.62 71 VAL A O 1
ATOM 553 N N . TRP A 1 72 ? 12.555 -5.116 -10.583 1.00 94.94 72 TRP A N 1
ATOM 554 C CA . TRP A 1 72 ? 11.988 -4.334 -9.482 1.00 94.94 72 TRP A CA 1
ATOM 555 C C . TRP A 1 72 ? 10.498 -4.596 -9.296 1.00 94.94 72 TRP A C 1
ATOM 557 O O . TRP A 1 72 ? 10.056 -4.796 -8.167 1.00 94.94 72 TRP A O 1
ATOM 567 N N . LEU A 1 73 ? 9.746 -4.687 -10.393 1.00 94.38 73 LEU A N 1
ATOM 568 C CA . LEU A 1 73 ? 8.339 -5.065 -10.362 1.00 94.38 73 LEU A CA 1
ATOM 569 C C . LEU A 1 73 ? 8.159 -6.444 -9.715 1.00 94.38 73 LEU A C 1
ATOM 571 O O . LEU A 1 73 ? 7.394 -6.576 -8.765 1.00 94.38 73 LEU A O 1
ATOM 575 N N . ALA A 1 74 ? 8.906 -7.453 -10.169 1.00 94.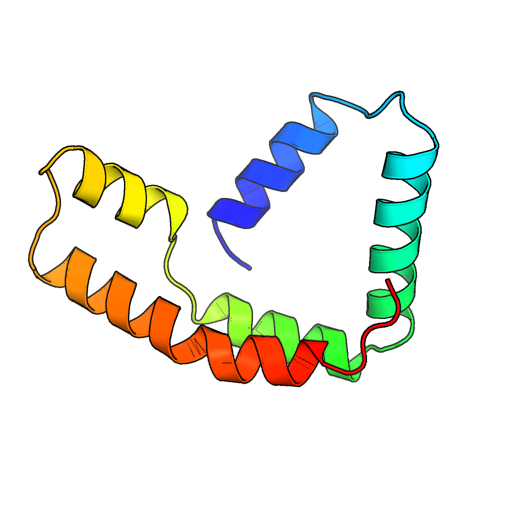25 74 ALA A N 1
ATOM 576 C CA . ALA A 1 74 ? 8.842 -8.801 -9.611 1.00 94.25 74 ALA A CA 1
ATOM 577 C C . ALA A 1 74 ? 9.186 -8.833 -8.111 1.00 94.25 74 ALA A C 1
ATOM 579 O O . ALA A 1 74 ? 8.521 -9.527 -7.343 1.00 94.25 74 ALA A O 1
ATOM 580 N N . ARG A 1 75 ? 10.191 -8.057 -7.677 1.00 93.94 75 ARG A N 1
ATOM 581 C CA . ARG A 1 75 ? 10.556 -7.929 -6.256 1.00 93.94 75 ARG A CA 1
ATOM 582 C C . ARG A 1 75 ? 9.418 -7.335 -5.431 1.00 93.94 75 ARG A C 1
ATOM 584 O O . ARG A 1 75 ? 9.034 -7.953 -4.445 1.00 93.94 75 ARG A O 1
ATOM 591 N N . THR A 1 76 ? 8.838 -6.216 -5.868 1.00 92.69 76 THR A N 1
ATOM 592 C CA . THR A 1 76 ? 7.689 -5.602 -5.183 1.00 92.69 76 THR A CA 1
ATOM 593 C C . THR A 1 76 ? 6.502 -6.567 -5.117 1.00 92.69 76 THR A C 1
ATOM 595 O O . THR A 1 76 ? 5.897 -6.734 -4.061 1.00 92.69 76 THR A O 1
ATOM 598 N N . LEU A 1 77 ? 6.187 -7.268 -6.213 1.00 93.50 77 LEU A N 1
ATOM 599 C CA . LEU A 1 77 ? 5.080 -8.232 -6.245 1.00 93.50 77 LEU A CA 1
ATOM 600 C C . LEU A 1 77 ? 5.305 -9.422 -5.301 1.00 93.50 77 LEU A C 1
ATOM 602 O O . LEU A 1 77 ? 4.356 -9.898 -4.679 1.00 93.50 77 LEU A O 1
ATOM 606 N N . LYS A 1 78 ? 6.553 -9.877 -5.135 1.00 95.00 78 LYS A N 1
ATOM 607 C CA . LYS A 1 78 ? 6.906 -10.969 -4.214 1.00 95.00 78 LYS A CA 1
ATOM 608 C C . LYS A 1 78 ? 6.646 -10.625 -2.742 1.00 95.00 78 LYS A C 1
ATOM 610 O O . LYS A 1 78 ? 6.504 -11.534 -1.929 1.00 95.00 78 LYS A O 1
ATOM 615 N N . MET A 1 79 ? 6.562 -9.343 -2.394 1.00 92.50 79 MET A N 1
ATOM 616 C CA . MET A 1 79 ? 6.294 -8.886 -1.026 1.00 92.50 79 MET A CA 1
ATOM 617 C C . MET A 1 79 ? 4.799 -8.869 -0.682 1.00 92.50 79 MET A C 1
ATOM 619 O O . MET A 1 79 ? 4.433 -8.943 0.492 1.00 92.50 79 MET A O 1
ATOM 623 N N . LEU A 1 80 ? 3.920 -8.837 -1.693 1.00 9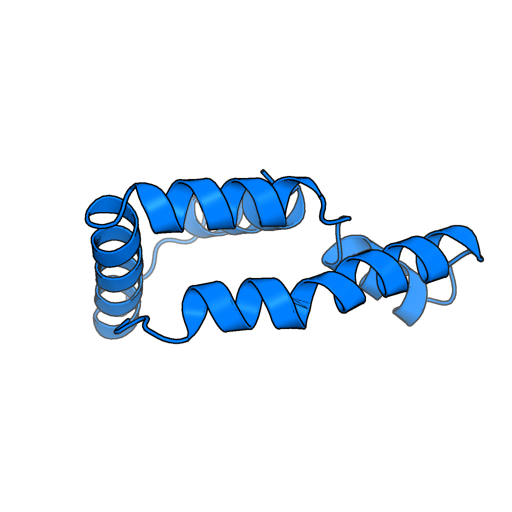2.44 80 LEU A N 1
ATOM 624 C CA . LEU A 1 80 ? 2.469 -8.758 -1.501 1.00 92.44 80 LEU A CA 1
ATOM 625 C C . LEU A 1 80 ? 1.889 -9.860 -0.600 1.00 92.44 80 LEU A C 1
ATOM 627 O O . LEU A 1 80 ? 1.047 -9.526 0.232 1.00 92.44 80 LEU A O 1
ATOM 631 N N . PRO A 1 81 ? 2.302 -11.143 -0.688 1.00 94.38 81 PRO A N 1
ATOM 632 C CA . PRO A 1 81 ? 1.776 -12.176 0.202 1.00 94.38 81 PRO A CA 1
ATOM 633 C C . PRO A 1 81 ? 2.044 -11.879 1.680 1.00 94.38 81 PRO A C 1
ATOM 635 O O . PRO A 1 81 ? 1.155 -12.058 2.509 1.00 94.38 81 PRO A O 1
ATOM 638 N N . LYS A 1 82 ? 3.240 -11.373 2.009 1.00 93.38 82 LYS A N 1
ATOM 639 C CA . LYS A 1 82 ? 3.619 -11.026 3.383 1.00 93.38 82 LYS A CA 1
ATOM 640 C C . LYS A 1 82 ? 2.827 -9.820 3.888 1.00 93.38 82 LYS A C 1
ATOM 642 O O . LYS A 1 82 ? 2.249 -9.885 4.967 1.00 93.38 82 LYS A O 1
ATOM 647 N N . MET A 1 83 ? 2.711 -8.768 3.076 1.00 92.81 83 MET A N 1
ATOM 648 C CA . MET A 1 83 ? 1.867 -7.609 3.397 1.00 92.81 83 MET A CA 1
ATOM 649 C C . MET A 1 83 ? 0.401 -8.003 3.603 1.00 92.81 83 MET A C 1
ATOM 651 O O . MET A 1 83 ? -0.239 -7.564 4.555 1.00 92.81 83 MET A O 1
ATOM 655 N N . LYS A 1 84 ? -0.129 -8.874 2.738 1.00 93.75 84 LYS A N 1
ATOM 656 C CA . LYS A 1 84 ? -1.500 -9.379 2.855 1.00 93.75 84 LYS A CA 1
ATOM 657 C C . LYS A 1 84 ? -1.697 -10.177 4.143 1.00 93.75 84 LYS A C 1
ATOM 659 O O . LYS A 1 84 ? -2.748 -10.049 4.759 1.00 93.75 84 LYS A O 1
ATOM 664 N N . ALA A 1 85 ? -0.705 -10.967 4.552 1.00 94.69 85 ALA A N 1
ATOM 665 C CA . ALA A 1 85 ? -0.750 -11.710 5.808 1.00 94.69 85 ALA A CA 1
ATOM 666 C C . ALA A 1 85 ? -0.783 -10.778 7.031 1.00 94.69 85 ALA A C 1
ATOM 668 O O . ALA A 1 85 ? -1.590 -11.003 7.928 1.00 94.69 85 ALA A O 1
ATOM 669 N N . LEU A 1 86 ? 0.013 -9.699 7.041 1.00 93.44 86 LEU A N 1
ATOM 670 C CA . LEU A 1 86 ? -0.025 -8.689 8.112 1.00 93.44 86 LEU A CA 1
ATOM 671 C C . LEU A 1 86 ? -1.408 -8.030 8.236 1.00 93.44 86 LEU A C 1
ATOM 673 O O . LEU A 1 86 ? -1.880 -7.771 9.337 1.00 93.44 86 LEU A O 1
ATOM 677 N N . LEU A 1 87 ? -2.078 -7.805 7.105 1.00 93.19 87 LEU A N 1
ATOM 678 C CA . LEU A 1 87 ? -3.400 -7.177 7.034 1.00 93.19 87 LEU A CA 1
ATOM 679 C C . LEU A 1 87 ? -4.572 -8.164 7.142 1.00 93.19 87 LEU A C 1
ATOM 681 O O . LEU A 1 87 ? -5.722 -7.751 6.976 1.00 93.19 87 LEU A O 1
ATOM 685 N N . ALA A 1 88 ? -4.320 -9.457 7.361 1.00 91.56 88 ALA A N 1
ATOM 686 C CA . ALA A 1 88 ? -5.362 -10.483 7.314 1.00 91.56 88 ALA A CA 1
ATOM 687 C C . ALA A 1 88 ? -6.385 -10.356 8.454 1.00 91.56 88 ALA A C 1
ATOM 689 O O . ALA A 1 88 ? -7.543 -10.714 8.268 1.00 91.56 88 ALA A O 1
ATOM 690 N N . ALA A 1 89 ? -5.962 -9.833 9.606 1.00 85.44 89 ALA A N 1
ATOM 691 C CA . ALA A 1 89 ? -6.804 -9.649 10.787 1.00 85.44 89 ALA A CA 1
ATOM 692 C C . ALA A 1 89 ? -7.400 -8.235 10.904 1.00 85.44 89 ALA A C 1
ATOM 694 O O . ALA A 1 89 ? -7.951 -7.907 11.956 1.00 85.44 89 ALA A O 1
ATOM 695 N N . ARG A 1 90 ? -7.258 -7.396 9.865 1.00 86.81 90 ARG A N 1
ATOM 696 C CA . ARG A 1 90 ? -7.781 -6.029 9.901 1.00 86.81 90 ARG A CA 1
ATOM 697 C C . ARG A 1 90 ? -9.312 -6.018 9.916 1.00 86.81 90 ARG A C 1
ATOM 699 O O . ARG A 1 90 ? -9.933 -6.922 9.351 1.00 86.81 90 ARG A O 1
ATOM 706 N N . LYS A 1 91 ? -9.901 -4.999 10.530 1.00 81.94 91 LYS A N 1
ATOM 707 C CA . LYS A 1 91 ? -11.354 -4.830 10.669 1.00 81.94 91 LYS A CA 1
ATOM 708 C C . LYS A 1 91 ? -11.918 -3.725 9.780 1.00 81.94 91 LYS A C 1
ATOM 710 O O . LYS A 1 91 ? -13.093 -3.817 9.434 1.00 81.94 91 LYS A O 1
ATOM 715 N N . SER A 1 92 ? -11.102 -2.723 9.449 1.00 81.56 92 SER A N 1
ATOM 716 C CA . SER A 1 92 ? -11.444 -1.639 8.520 1.00 81.56 92 SER A CA 1
ATOM 717 C C . SER A 1 92 ? -11.435 -2.053 7.045 1.00 81.56 92 SER A C 1
ATOM 719 O O . SER A 1 92 ? -10.748 -3.041 6.663 1.00 81.56 92 SER A O 1
#